Protein AF-A0A1X6MWU6-F1 (afdb_monomer_lite)

Sequence (75 aa):
RLVLPKDDFGLSNMMAIIELKASQQQKAAPPPQDPVDELLFGKQIDLNSLHPQVRDIYASTFKQLNEMDEVCQSQ

Secondary structure (DSSP, 8-state):
-----SS-TTHHHHHHHHHHHHHHT-PPPPPPPPHHHHHHH-S---GGGS-HHHHHHHHHHHHHHHHHHHHHHT-

Radius of gyration: 22.02 Å; chains: 1; bounding box: 46×28×61 Å

Structure (mmCIF, N/CA/C/O backbone):
data_AF-A0A1X6MWU6-F1
#
_entry.id   AF-A0A1X6MWU6-F1
#
loop_
_atom_site.group_PDB
_atom_site.id
_atom_site.type_symbol
_atom_site.label_atom_id
_atom_site.label_alt_id
_atom_site.label_comp_id
_atom_site.label_asym_id
_atom_site.label_entity_id
_atom_site.label_seq_id
_atom_site.pdbx_PDB_ins_code
_atom_site.Cartn_x
_atom_site.Cartn_y
_atom_site.Cartn_z
_atom_site.occupancy
_atom_site.B_iso_or_equiv
_atom_site.auth_seq_id
_atom_site.auth_comp_id
_atom_site.auth_asym_id
_atom_site.auth_atom_id
_atom_site.pdbx_PDB_model_num
ATOM 1 N N . ARG A 1 1 ? 26.042 -10.620 -19.277 1.00 47.19 1 ARG A N 1
ATOM 2 C CA . ARG A 1 1 ? 26.324 -9.308 -19.909 1.00 47.19 1 ARG A CA 1
ATOM 3 C C . ARG A 1 1 ? 25.123 -8.990 -20.790 1.00 47.19 1 ARG A C 1
ATOM 5 O O . ARG A 1 1 ? 24.877 -9.760 -21.706 1.00 47.19 1 ARG A O 1
ATOM 12 N N . LEU A 1 2 ? 24.323 -7.980 -20.443 1.00 57.84 2 LEU A N 1
ATOM 13 C CA . LEU A 1 2 ? 23.164 -7.580 -21.245 1.00 57.84 2 LEU A CA 1
ATOM 14 C C . LEU A 1 2 ? 23.705 -6.895 -22.510 1.00 57.84 2 LEU A C 1
ATOM 16 O O . LEU A 1 2 ? 24.443 -5.919 -22.396 1.00 57.84 2 LEU A O 1
ATOM 20 N N . VAL A 1 3 ? 23.442 -7.457 -23.687 1.00 65.19 3 VAL A N 1
ATOM 21 C CA . VAL A 1 3 ? 23.869 -6.889 -24.972 1.00 65.19 3 VAL A CA 1
ATOM 22 C C . VAL A 1 3 ? 22.601 -6.435 -25.678 1.00 65.19 3 VAL A C 1
ATOM 24 O O . VAL A 1 3 ? 21.856 -7.278 -26.167 1.00 65.19 3 VAL A O 1
ATOM 27 N N . LEU A 1 4 ? 22.337 -5.124 -25.680 1.00 59.84 4 LEU A N 1
ATOM 28 C CA . LEU A 1 4 ? 21.312 -4.542 -26.545 1.00 59.84 4 LEU A CA 1
ATOM 29 C C . LEU A 1 4 ? 21.895 -4.417 -27.961 1.00 59.84 4 LEU A C 1
ATOM 31 O O . LEU A 1 4 ? 22.921 -3.749 -28.133 1.00 59.84 4 LEU A O 1
ATOM 35 N N . PRO A 1 5 ? 21.302 -5.069 -28.973 1.00 66.50 5 PRO A N 1
ATOM 36 C CA . PRO A 1 5 ? 21.648 -4.826 -30.368 1.00 66.50 5 PRO A CA 1
ATOM 37 C C . PRO A 1 5 ? 21.301 -3.378 -30.752 1.00 66.50 5 PRO A C 1
ATOM 39 O O . PRO A 1 5 ? 20.443 -2.766 -30.132 1.00 66.50 5 PRO A O 1
ATOM 42 N N . LYS A 1 6 ? 21.963 -2.823 -31.775 1.00 62.97 6 LYS A N 1
ATOM 43 C CA . LYS A 1 6 ? 21.807 -1.413 -32.202 1.00 62.97 6 LYS A CA 1
ATOM 44 C C . LYS A 1 6 ? 20.399 -1.023 -32.670 1.00 62.97 6 LYS A C 1
ATOM 46 O O . LYS A 1 6 ? 20.155 0.158 -32.883 1.00 62.97 6 LYS A O 1
ATOM 51 N N . ASP A 1 7 ? 19.542 -2.005 -32.909 1.00 66.31 7 ASP A N 1
ATOM 52 C CA . ASP A 1 7 ? 18.165 -1.794 -33.322 1.00 66.31 7 ASP A CA 1
ATOM 53 C C . ASP A 1 7 ? 17.284 -2.010 -32.092 1.00 66.31 7 ASP A C 1
ATOM 55 O O . ASP A 1 7 ? 17.353 -3.067 -31.463 1.00 66.31 7 ASP A O 1
ATOM 59 N N . ASP A 1 8 ? 16.494 -1.006 -31.714 1.00 67.31 8 ASP A N 1
ATOM 60 C CA . ASP A 1 8 ? 15.785 -0.994 -30.431 1.00 67.31 8 ASP A CA 1
ATOM 61 C C . ASP A 1 8 ? 14.630 -2.012 -30.378 1.00 67.31 8 ASP A C 1
ATOM 63 O O . ASP A 1 8 ? 13.926 -2.054 -29.381 1.00 67.31 8 ASP A O 1
ATOM 67 N N . PHE A 1 9 ? 14.381 -2.826 -31.418 1.00 73.62 9 PHE A N 1
ATOM 68 C CA . PHE A 1 9 ? 13.291 -3.825 -31.496 1.00 73.62 9 PHE A CA 1
ATOM 69 C C . PHE A 1 9 ? 11.914 -3.301 -31.038 1.00 73.62 9 PHE A C 1
ATOM 71 O O . PHE A 1 9 ? 11.082 -4.045 -30.519 1.00 73.62 9 PHE A O 1
ATOM 78 N N . GLY A 1 10 ? 11.660 -1.999 -31.195 1.00 80.50 10 GLY A N 1
ATOM 79 C CA . GLY A 1 10 ? 10.438 -1.367 -30.698 1.00 80.50 10 GLY A CA 1
ATOM 80 C C . GLY A 1 10 ? 10.352 -1.235 -29.170 1.00 80.50 10 GLY A C 1
ATOM 81 O O . GLY A 1 10 ? 9.285 -0.896 -28.664 1.00 80.50 10 GLY A O 1
ATOM 82 N N . LEU A 1 11 ? 11.445 -1.439 -28.428 1.00 84.19 11 LEU A N 1
ATOM 83 C CA . LEU A 1 11 ? 11.553 -1.183 -26.989 1.00 84.19 11 LEU A CA 1
ATOM 84 C C . LEU A 1 11 ? 11.187 0.261 -26.660 1.00 84.19 11 LEU A C 1
ATOM 86 O O . LEU A 1 11 ? 10.433 0.484 -25.725 1.00 84.19 11 LEU A O 1
ATOM 90 N N . SER A 1 12 ? 11.626 1.227 -27.467 1.00 84.06 12 SER A N 1
ATOM 91 C CA . SER A 1 12 ? 11.268 2.642 -27.298 1.00 84.06 12 SER A CA 1
ATOM 92 C C . SER A 1 1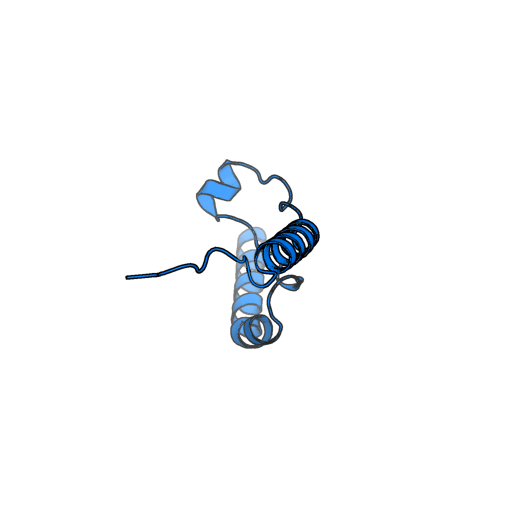2 ? 9.750 2.861 -27.375 1.00 84.06 12 SER A C 1
ATOM 94 O O . SER A 1 12 ? 9.178 3.577 -26.557 1.00 84.06 12 SER A O 1
ATOM 96 N N . ASN A 1 13 ? 9.066 2.164 -28.290 1.00 86.19 13 ASN A N 1
ATOM 97 C CA . ASN A 1 13 ? 7.604 2.182 -28.381 1.00 86.19 13 ASN A CA 1
ATOM 98 C C . ASN A 1 13 ? 6.946 1.459 -27.192 1.00 86.19 13 ASN A C 1
ATOM 100 O O . ASN A 1 13 ? 5.959 1.935 -26.639 1.00 86.19 13 ASN A O 1
ATOM 104 N N . MET A 1 14 ? 7.505 0.327 -26.757 1.00 87.00 14 MET A N 1
ATOM 105 C CA . MET A 1 14 ? 7.016 -0.404 -25.587 1.00 87.00 14 MET A CA 1
ATOM 106 C C . MET A 1 14 ? 7.141 0.429 -24.303 1.00 87.00 14 MET A C 1
ATOM 108 O O . MET A 1 14 ? 6.187 0.495 -23.531 1.00 87.00 14 MET A O 1
ATOM 112 N N . MET A 1 15 ? 8.272 1.106 -24.104 1.00 87.56 15 MET A N 1
ATOM 113 C CA . MET A 1 15 ? 8.511 2.004 -22.974 1.00 87.56 15 MET A CA 1
ATOM 114 C C . MET A 1 15 ? 7.538 3.184 -22.987 1.00 87.56 15 MET A C 1
ATOM 116 O O . MET A 1 15 ? 6.903 3.439 -21.968 1.00 87.56 15 MET A O 1
ATOM 120 N N . ALA A 1 16 ? 7.310 3.814 -24.145 1.00 87.50 16 ALA A N 1
ATOM 121 C CA . ALA A 1 16 ? 6.316 4.880 -24.278 1.00 87.50 16 ALA A CA 1
ATOM 122 C C . ALA A 1 16 ? 4.894 4.413 -23.899 1.00 87.50 16 ALA A C 1
ATOM 124 O O . ALA A 1 16 ? 4.153 5.132 -23.229 1.00 87.50 16 ALA A O 1
ATOM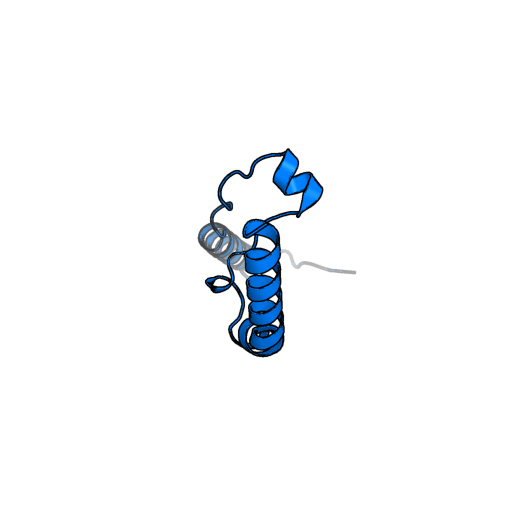 125 N N . ILE A 1 17 ? 4.510 3.185 -24.269 1.00 89.50 17 ILE A N 1
ATOM 126 C CA . ILE A 1 17 ? 3.217 2.598 -23.879 1.00 89.50 17 ILE A CA 1
ATOM 127 C C . ILE A 1 17 ? 3.154 2.339 -22.367 1.00 89.50 17 ILE A C 1
ATOM 129 O O . ILE A 1 17 ? 2.108 2.570 -21.754 1.00 89.50 17 ILE A O 1
ATOM 133 N N . ILE A 1 18 ? 4.239 1.846 -21.763 1.00 89.06 18 ILE A N 1
ATOM 134 C CA . ILE A 1 18 ? 4.319 1.600 -20.315 1.00 89.06 18 ILE A CA 1
ATOM 135 C C . ILE A 1 18 ? 4.169 2.917 -19.550 1.00 89.06 18 ILE A C 1
ATOM 137 O O . ILE A 1 18 ? 3.346 2.989 -18.642 1.00 89.06 18 ILE A O 1
ATOM 141 N N . GLU A 1 19 ? 4.895 3.963 -19.941 1.00 87.50 19 GLU A N 1
ATOM 142 C CA . GLU A 1 19 ? 4.830 5.289 -19.316 1.00 87.50 19 GLU A CA 1
ATOM 143 C C . GLU A 1 19 ? 3.437 5.922 -19.452 1.00 87.50 19 GLU A C 1
ATOM 145 O O . GLU A 1 19 ? 2.878 6.441 -18.480 1.00 87.50 19 GLU A O 1
ATOM 150 N N . LEU A 1 20 ? 2.823 5.814 -20.635 1.00 88.62 20 LEU A N 1
ATOM 151 C CA . LEU A 1 20 ? 1.463 6.295 -20.875 1.00 88.62 20 LEU A CA 1
ATOM 152 C C . LEU A 1 20 ? 0.446 5.571 -19.978 1.00 88.62 20 LEU A C 1
ATOM 154 O O . LEU A 1 20 ? -0.414 6.202 -19.370 1.00 88.62 20 LEU A O 1
ATOM 158 N N . LYS A 1 21 ? 0.544 4.245 -19.855 1.00 87.38 21 LYS A N 1
ATOM 159 C CA . LYS A 1 21 ? -0.365 3.474 -18.995 1.00 87.38 21 LYS A CA 1
ATOM 160 C C . LYS A 1 21 ? -0.116 3.735 -17.511 1.00 87.38 21 LYS A C 1
ATOM 162 O O . LYS A 1 21 ? -1.075 3.872 -16.759 1.00 87.38 21 LYS A O 1
ATOM 167 N N . ALA A 1 22 ? 1.143 3.838 -17.093 1.00 84.25 22 ALA A N 1
ATOM 168 C CA . ALA A 1 22 ? 1.507 4.113 -15.707 1.00 84.25 22 ALA A CA 1
ATOM 169 C C . ALA A 1 22 ? 1.036 5.503 -15.255 1.00 84.25 22 ALA A C 1
ATOM 171 O O . ALA A 1 22 ? 0.523 5.638 -14.147 1.00 84.25 22 ALA A O 1
ATOM 172 N N . SER A 1 23 ? 1.146 6.519 -16.117 1.00 81.12 23 SER A N 1
ATOM 173 C CA . SER A 1 23 ? 0.637 7.868 -15.824 1.00 81.12 23 SER A CA 1
ATOM 174 C C . SER A 1 23 ? -0.891 7.908 -15.713 1.00 81.12 23 SER A C 1
ATOM 176 O O . SER A 1 23 ? -1.419 8.591 -14.842 1.00 81.12 23 SER A O 1
ATOM 178 N N . GLN A 1 24 ? -1.611 7.120 -16.518 1.00 80.19 24 GLN A N 1
ATOM 179 C CA . GLN A 1 24 ? -3.074 6.991 -16.426 1.00 80.19 24 GLN A CA 1
ATOM 180 C C . GLN A 1 24 ? -3.545 6.189 -15.204 1.00 80.19 24 GLN A C 1
ATOM 182 O O . GLN A 1 24 ? -4.660 6.387 -14.728 1.00 80.19 24 GLN A O 1
ATOM 187 N N . GLN A 1 25 ? -2.718 5.269 -14.702 1.00 70.25 25 GLN A N 1
ATOM 188 C CA . GLN A 1 25 ? -3.030 4.411 -13.556 1.00 70.25 25 GLN A CA 1
ATOM 189 C C . GLN A 1 25 ? -2.577 4.985 -12.212 1.00 70.25 25 GLN A C 1
ATOM 191 O O . GLN A 1 25 ? -2.697 4.295 -11.195 1.00 70.25 25 GLN A O 1
ATOM 196 N N . GLN A 1 26 ? -2.065 6.220 -12.167 1.00 67.06 26 GLN A N 1
ATOM 197 C CA . GLN A 1 26 ? -1.764 6.866 -10.895 1.00 67.06 26 GLN A CA 1
ATOM 198 C C . GLN A 1 26 ? -3.052 6.974 -10.079 1.00 67.06 26 GLN A C 1
ATOM 200 O O . GLN A 1 26 ? -3.927 7.796 -10.353 1.00 67.06 26 GLN A O 1
ATOM 205 N N . LYS A 1 27 ? -3.175 6.102 -9.069 1.00 66.62 27 LYS A N 1
ATOM 206 C CA . LYS A 1 27 ? -4.209 6.220 -8.045 1.00 66.62 27 LYS A CA 1
ATOM 207 C C . LYS A 1 27 ? -4.127 7.636 -7.492 1.00 66.62 27 LYS A C 1
ATOM 209 O O . LYS A 1 27 ? -3.041 8.079 -7.113 1.00 66.62 27 LYS A O 1
ATOM 214 N N . ALA A 1 28 ? -5.270 8.321 -7.476 1.00 69.38 28 ALA A N 1
ATOM 215 C CA . ALA A 1 28 ? -5.380 9.651 -6.903 1.00 69.38 28 ALA A CA 1
ATOM 216 C C . ALA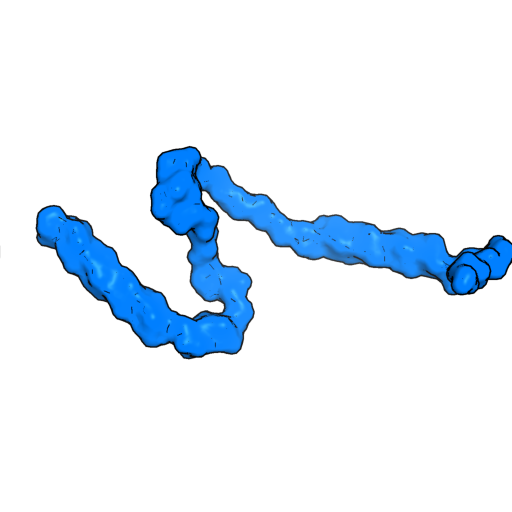 A 1 28 ? -4.712 9.662 -5.524 1.00 69.38 28 ALA A C 1
ATOM 218 O O . ALA A 1 28 ? -4.892 8.726 -4.735 1.00 69.38 28 ALA A O 1
ATOM 219 N N . ALA A 1 29 ? -3.907 10.695 -5.266 1.00 67.69 29 ALA A N 1
ATOM 220 C CA . ALA A 1 29 ? -3.330 10.883 -3.949 1.00 67.69 29 ALA A CA 1
ATOM 221 C C . ALA A 1 29 ? -4.479 10.887 -2.923 1.00 67.69 29 ALA A C 1
ATOM 223 O O . ALA A 1 29 ? -5.485 11.567 -3.146 1.00 67.69 29 ALA A O 1
ATOM 224 N N . PRO A 1 30 ? -4.375 10.092 -1.847 1.00 68.00 30 PRO A N 1
ATOM 225 C CA . PRO A 1 30 ? -5.403 10.065 -0.822 1.00 68.00 30 PRO A CA 1
ATOM 226 C C . PRO A 1 30 ? -5.539 11.455 -0.191 1.00 68.00 30 PRO A C 1
ATOM 228 O O . PRO A 1 30 ? -4.578 12.233 -0.223 1.00 68.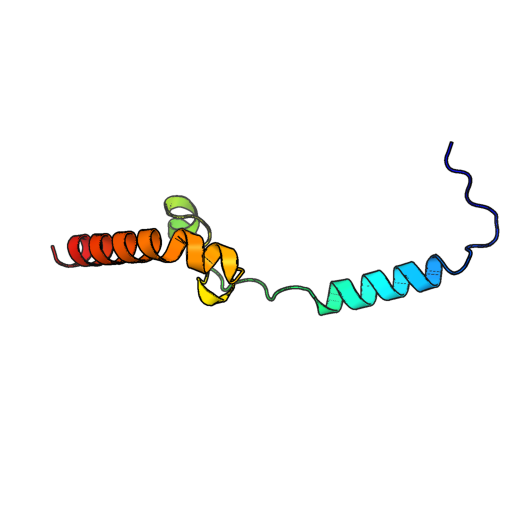00 30 PRO A O 1
ATOM 231 N N . PRO A 1 31 ? -6.725 11.781 0.347 1.00 76.44 31 PRO A N 1
ATOM 232 C CA . PRO A 1 31 ? -6.981 13.089 0.929 1.00 76.44 31 PRO A CA 1
ATOM 233 C C . PRO A 1 31 ? -5.944 13.409 2.019 1.00 76.44 31 PRO A C 1
ATOM 235 O O . PRO A 1 31 ? -5.502 12.492 2.718 1.00 76.44 31 PRO A O 1
ATOM 238 N N . PRO A 1 32 ? -5.534 14.683 2.156 1.00 73.00 32 PRO A N 1
ATOM 239 C CA . PRO A 1 32 ? -4.606 15.089 3.203 1.00 73.00 32 PRO A CA 1
ATOM 240 C C . PRO A 1 32 ? -5.198 14.755 4.579 1.00 73.00 32 PRO A C 1
ATOM 242 O O . PRO A 1 32 ? -6.346 15.099 4.859 1.00 73.00 32 PRO A O 1
ATOM 245 N N . GLN A 1 33 ? -4.419 14.053 5.401 1.00 75.19 33 GLN A N 1
ATOM 246 C CA . GLN A 1 33 ? -4.774 13.680 6.772 1.00 75.19 33 GLN A CA 1
ATOM 247 C C . GLN A 1 33 ? -4.145 14.647 7.769 1.00 75.19 33 GLN A C 1
ATOM 249 O O . GLN A 1 33 ? -3.165 15.325 7.450 1.00 75.19 33 GLN A O 1
ATOM 254 N N . ASP A 1 34 ? -4.728 14.725 8.966 1.00 85.50 34 ASP A N 1
ATOM 255 C CA . ASP A 1 34 ? -4.115 15.457 10.066 1.00 85.50 34 ASP A CA 1
ATOM 256 C C . ASP A 1 34 ? -2.768 14.796 10.429 1.00 85.50 34 ASP A C 1
ATOM 258 O O . ASP A 1 34 ? -2.698 13.566 10.534 1.00 85.50 34 ASP A O 1
ATOM 262 N N . PRO A 1 35 ? -1.683 15.570 10.604 1.00 82.75 35 PRO A N 1
ATOM 263 C CA . PRO A 1 35 ? -0.362 15.018 10.897 1.00 82.75 35 PRO A CA 1
ATOM 264 C C . PRO A 1 35 ? -0.302 14.234 12.216 1.00 82.75 35 PRO A C 1
ATOM 266 O O . PRO A 1 35 ? 0.541 13.348 12.358 1.00 82.75 35 PRO A O 1
ATOM 269 N N . VAL A 1 36 ? -1.163 14.546 13.188 1.00 85.88 36 VAL A N 1
ATOM 270 C CA . VAL A 1 36 ? -1.250 13.798 14.448 1.00 85.88 36 VAL A CA 1
ATOM 271 C C . VAL A 1 36 ? -1.923 12.451 14.213 1.00 85.88 36 VAL A C 1
ATOM 273 O O . VAL A 1 36 ? -1.418 11.432 14.685 1.00 85.88 36 VAL A O 1
ATOM 276 N N . ASP A 1 37 ? -3.005 12.422 13.437 1.00 81.62 37 ASP A N 1
ATOM 277 C CA . ASP A 1 37 ? -3.705 11.179 13.107 1.00 81.62 37 ASP A CA 1
ATOM 278 C C . ASP A 1 37 ? -2.823 10.238 12.276 1.00 81.62 37 ASP A C 1
ATOM 280 O O . ASP A 1 37 ? -2.784 9.035 12.539 1.00 81.62 37 ASP A O 1
ATOM 284 N N . GLU A 1 38 ? -2.045 10.779 11.333 1.00 83.50 38 GLU A N 1
ATOM 285 C CA . GLU A 1 38 ? -1.061 9.996 10.577 1.00 83.50 38 GLU A CA 1
ATOM 286 C C . GLU A 1 38 ? 0.027 9.412 11.493 1.00 83.50 38 GLU A C 1
ATOM 288 O O . GLU A 1 38 ? 0.454 8.274 11.300 1.00 83.50 38 GLU A O 1
ATOM 293 N N . LEU A 1 39 ? 0.461 10.148 12.520 1.00 84.12 39 LEU A N 1
ATOM 294 C CA . LEU A 1 39 ? 1.473 9.665 13.459 1.00 84.12 39 LEU A CA 1
ATOM 295 C C . LEU A 1 39 ? 0.934 8.579 14.405 1.00 84.12 39 LEU A C 1
ATOM 297 O O . LEU A 1 39 ? 1.660 7.638 14.727 1.00 84.12 39 LEU A O 1
ATOM 301 N N . LEU A 1 40 ? -0.308 8.718 14.872 1.00 83.44 40 LEU A N 1
ATOM 302 C CA . LEU A 1 40 ? -0.906 7.822 15.867 1.00 83.44 40 LEU A CA 1
ATOM 303 C C . LEU A 1 40 ? -1.505 6.556 15.250 1.00 83.44 40 LEU A C 1
ATOM 305 O O . LEU A 1 40 ? -1.369 5.473 15.819 1.00 83.44 40 LEU A O 1
ATOM 309 N N . PHE A 1 41 ? -2.155 6.685 14.094 1.00 82.81 41 PHE A N 1
ATOM 310 C CA . PHE A 1 41 ? -2.929 5.610 13.467 1.00 82.81 41 PHE A CA 1
ATOM 311 C C . PHE A 1 41 ? -2.383 5.201 12.098 1.00 82.81 41 PHE A C 1
ATOM 313 O O . PHE A 1 41 ? -2.751 4.150 11.569 1.00 82.81 41 PHE A O 1
ATOM 320 N N . GLY A 1 42 ? -1.480 5.999 11.528 1.00 80.94 42 GLY A N 1
ATOM 321 C CA . GLY A 1 42 ? -0.999 5.798 10.174 1.00 80.94 42 GLY A CA 1
ATOM 322 C C . GLY A 1 42 ? -2.010 6.259 9.132 1.00 80.94 42 GLY A C 1
ATOM 323 O O . GLY A 1 42 ? -3.001 6.938 9.397 1.00 80.94 42 GLY A O 1
ATOM 324 N N . LYS A 1 43 ? -1.743 5.864 7.892 1.00 78.94 43 LYS A N 1
ATOM 325 C CA . LYS A 1 43 ? -2.552 6.259 6.747 1.00 78.94 43 LYS A CA 1
ATOM 326 C C . LYS A 1 43 ? -3.901 5.553 6.777 1.00 78.94 43 LYS A C 1
ATOM 328 O O . LYS A 1 43 ? -3.939 4.332 6.626 1.00 78.94 43 LYS A O 1
ATOM 333 N N . GLN A 1 44 ? -5.004 6.292 6.914 1.00 72.81 44 GLN A N 1
ATOM 334 C CA . GLN A 1 44 ? -6.321 5.643 6.857 1.00 72.81 44 GLN A CA 1
ATOM 335 C C . GLN A 1 44 ? -6.575 5.048 5.470 1.00 72.81 44 GLN A C 1
ATOM 337 O O . GLN A 1 44 ? -6.317 5.672 4.436 1.00 72.81 44 GLN A O 1
ATOM 342 N N . ILE A 1 45 ? -7.077 3.817 5.469 1.00 73.62 45 ILE A N 1
ATOM 343 C CA . ILE A 1 45 ? -7.321 3.028 4.267 1.00 73.62 45 ILE A CA 1
ATOM 344 C C . ILE A 1 45 ? -8.830 2.913 4.077 1.00 73.62 45 ILE A C 1
ATOM 346 O O . ILE A 1 45 ? -9.533 2.435 4.963 1.00 73.62 45 ILE A O 1
ATOM 350 N N . ASP A 1 46 ? -9.329 3.301 2.903 1.00 76.25 46 ASP A N 1
ATOM 351 C CA . ASP A 1 46 ? -10.716 3.021 2.531 1.00 76.25 46 ASP A CA 1
ATOM 352 C C . ASP A 1 46 ? -10.880 1.522 2.247 1.00 76.25 46 ASP A C 1
ATOM 354 O O . ASP A 1 46 ? -10.256 0.973 1.330 1.00 76.25 46 ASP A O 1
ATOM 358 N N . LEU A 1 47 ? -11.747 0.861 3.014 1.00 73.81 47 LEU A N 1
ATOM 359 C CA . LEU A 1 47 ? -12.043 -0.569 2.898 1.00 73.81 47 LEU A CA 1
ATOM 360 C C . LEU A 1 47 ? -12.632 -0.944 1.529 1.00 73.81 47 LEU A C 1
ATOM 362 O O . LEU A 1 47 ? -12.488 -2.086 1.088 1.00 73.81 47 LEU A O 1
ATOM 366 N N . ASN A 1 48 ? -13.252 0.007 0.824 1.00 75.62 48 ASN A N 1
ATOM 367 C CA . ASN A 1 48 ? -13.782 -0.207 -0.526 1.00 75.62 48 ASN A CA 1
ATOM 368 C C . ASN A 1 48 ? -12.692 -0.190 -1.602 1.00 75.62 48 ASN A C 1
ATOM 370 O O . ASN A 1 48 ? -12.883 -0.744 -2.684 1.00 75.62 48 ASN A O 1
ATOM 374 N N . SER A 1 49 ? -11.537 0.408 -1.298 1.00 77.88 49 SER A N 1
ATOM 375 C CA . SER A 1 49 ? -10.373 0.443 -2.187 1.00 77.88 49 SER A CA 1
ATOM 376 C C . SER A 1 49 ? -9.516 -0.831 -2.118 1.00 77.88 49 SER A C 1
ATOM 378 O O . SER A 1 49 ? -8.600 -1.013 -2.932 1.00 77.88 49 SER A O 1
ATOM 380 N N . LEU A 1 50 ? -9.804 -1.710 -1.149 1.00 80.75 50 LEU A N 1
ATOM 381 C CA . LEU A 1 50 ? -9.121 -2.985 -0.956 1.00 80.75 50 LEU A CA 1
ATOM 382 C C . LEU A 1 50 ? -9.568 -4.031 -1.983 1.00 80.75 50 LEU A C 1
ATOM 384 O O . LEU A 1 50 ? -10.693 -4.027 -2.482 1.00 80.75 50 LEU A O 1
ATOM 388 N N . HIS A 1 51 ? -8.673 -4.975 -2.276 1.00 83.19 51 HIS A N 1
ATOM 389 C CA . HIS A 1 51 ? -8.996 -6.099 -3.148 1.00 83.19 51 HIS A CA 1
ATOM 390 C C . HIS A 1 51 ? -10.108 -6.963 -2.518 1.00 83.19 51 HIS A C 1
ATOM 392 O O . HIS A 1 51 ? -10.011 -7.259 -1.323 1.00 83.19 51 HIS A O 1
ATOM 398 N N . PRO A 1 52 ? -11.111 -7.437 -3.289 1.00 84.31 52 PRO A N 1
ATOM 399 C CA . PRO A 1 52 ? -12.259 -8.173 -2.751 1.00 84.31 52 PRO A CA 1
ATOM 400 C C . PRO A 1 52 ? -11.872 -9.339 -1.837 1.00 84.31 52 PRO A C 1
ATOM 402 O O . PRO A 1 52 ? -12.404 -9.467 -0.745 1.00 84.31 52 PRO A O 1
ATOM 405 N N . GLN A 1 53 ? -10.856 -10.116 -2.222 1.00 85.75 53 GLN A N 1
ATOM 406 C CA . GLN A 1 53 ? -10.384 -11.244 -1.410 1.00 85.75 53 GLN A CA 1
ATOM 407 C C . GLN A 1 53 ? -9.824 -10.821 -0.046 1.00 85.75 53 GLN A C 1
ATOM 409 O O . GLN A 1 53 ? -10.035 -11.510 0.943 1.00 85.75 53 GLN A O 1
ATOM 414 N N . VAL A 1 54 ? -9.114 -9.693 0.024 1.00 83.19 54 VAL A N 1
ATOM 415 C CA . VAL A 1 54 ? -8.565 -9.187 1.292 1.00 83.19 54 VAL A CA 1
ATOM 416 C C . VAL A 1 54 ? -9.702 -8.687 2.175 1.00 83.19 54 VAL A C 1
ATOM 418 O O . VAL A 1 54 ? -9.733 -8.978 3.367 1.00 83.19 54 VAL A O 1
ATOM 421 N N . ARG A 1 55 ? -10.671 -7.986 1.580 1.00 83.69 55 ARG A N 1
ATOM 422 C CA . ARG A 1 55 ? -11.863 -7.524 2.289 1.00 83.69 55 ARG A CA 1
ATOM 423 C C . ARG A 1 55 ? -12.644 -8.688 2.897 1.00 83.69 55 ARG A C 1
ATOM 425 O O . ARG A 1 55 ? -13.041 -8.588 4.050 1.00 83.69 55 ARG A O 1
ATOM 432 N N . ASP A 1 56 ? -12.808 -9.785 2.164 1.00 85.50 56 ASP A N 1
ATOM 433 C CA . ASP A 1 56 ? -13.555 -10.953 2.637 1.00 85.50 56 ASP A CA 1
ATOM 434 C C . ASP A 1 56 ? -12.821 -11.688 3.773 1.00 85.50 56 ASP A C 1
ATOM 436 O O . ASP A 1 56 ? -13.447 -12.078 4.757 1.00 85.50 56 ASP A O 1
ATOM 440 N N . ILE A 1 57 ? -11.489 -11.821 3.686 1.00 90.44 57 ILE A N 1
ATOM 441 C CA . ILE A 1 57 ? -10.662 -12.451 4.734 1.00 90.44 57 ILE A CA 1
ATOM 442 C C . ILE A 1 57 ? -10.740 -11.670 6.052 1.00 90.44 57 ILE A C 1
ATOM 444 O O . ILE A 1 57 ? -10.853 -12.269 7.120 1.00 90.44 57 ILE A O 1
ATOM 448 N N . TYR A 1 58 ? -10.687 -10.339 5.982 1.00 85.06 58 TYR A N 1
ATOM 449 C CA . TYR A 1 58 ? -10.633 -9.469 7.160 1.00 85.06 58 TYR A CA 1
ATOM 450 C C . TYR A 1 58 ? -11.999 -8.888 7.568 1.00 85.06 58 TYR A C 1
ATOM 452 O O . TYR A 1 58 ? -12.078 -8.099 8.512 1.00 85.06 58 TYR A O 1
ATOM 460 N N . ALA A 1 59 ? -13.095 -9.286 6.915 1.00 84.56 59 ALA A N 1
ATOM 461 C CA . ALA A 1 59 ? -14.435 -8.754 7.179 1.00 84.56 59 ALA A CA 1
ATOM 462 C C . ALA A 1 59 ? -14.856 -8.895 8.653 1.00 84.56 59 ALA A C 1
ATOM 464 O O . ALA A 1 59 ? -15.399 -7.961 9.243 1.00 84.56 59 ALA A O 1
ATOM 465 N N . SER A 1 60 ? -14.569 -10.048 9.267 1.00 87.00 60 SER A N 1
ATOM 466 C CA . SER A 1 60 ? -14.879 -10.306 10.678 1.00 87.00 60 SER A CA 1
ATOM 467 C C . SER A 1 60 ? -14.073 -9.411 11.620 1.00 87.00 60 SER A C 1
ATOM 469 O O . SER A 1 60 ? -14.628 -8.864 12.570 1.00 87.00 60 SER A O 1
ATOM 471 N N . THR A 1 61 ? -12.786 -9.214 11.332 1.00 85.75 61 THR A N 1
ATOM 472 C CA . THR A 1 61 ? -11.898 -8.375 12.143 1.00 85.75 61 THR A CA 1
ATOM 473 C C . THR A 1 61 ? -12.251 -6.895 12.046 1.00 85.75 61 THR A C 1
ATOM 475 O O . THR A 1 61 ? -12.234 -6.209 13.062 1.00 85.75 61 THR A O 1
ATOM 478 N N . PHE A 1 62 ? -12.642 -6.404 10.864 1.00 84.38 62 PHE A N 1
ATOM 479 C CA . PHE A 1 62 ? -13.098 -5.019 10.712 1.00 84.38 62 PHE A CA 1
ATOM 480 C C . PHE A 1 62 ? -14.382 -4.756 11.497 1.00 84.38 62 PHE A C 1
ATOM 482 O O . PHE A 1 62 ? -14.511 -3.708 12.124 1.00 84.38 62 PHE A O 1
ATOM 489 N N . LYS A 1 63 ? -15.306 -5.724 11.519 1.00 86.62 63 LYS A N 1
ATOM 490 C CA . LYS A 1 63 ? -16.539 -5.613 12.302 1.00 86.62 63 LYS A CA 1
ATOM 491 C C . LYS A 1 63 ? -16.253 -5.502 13.804 1.00 86.62 63 LYS A C 1
ATOM 493 O O . LYS A 1 63 ? -16.792 -4.620 14.458 1.00 86.62 63 LYS A O 1
ATOM 498 N N . GLN A 1 64 ? -15.374 -6.356 14.325 1.00 87.12 64 GLN A N 1
ATOM 499 C CA . GLN A 1 64 ? -14.981 -6.336 15.740 1.00 87.12 64 GLN A CA 1
ATOM 500 C C . GLN A 1 64 ? -14.271 -5.033 16.131 1.00 87.12 64 GLN A C 1
ATOM 502 O O . GLN A 1 64 ? -14.511 -4.500 17.210 1.00 87.12 64 GLN A O 1
ATOM 507 N N . LEU A 1 65 ? -13.416 -4.505 15.250 1.00 85.81 65 LEU A N 1
ATOM 508 C CA . LEU A 1 65 ? -12.763 -3.209 15.449 1.00 85.81 65 LEU A CA 1
ATOM 509 C C . LEU A 1 65 ? -13.777 -2.065 15.538 1.00 85.81 65 LEU A C 1
ATOM 511 O O . LEU A 1 65 ? -13.650 -1.225 16.422 1.00 85.81 65 LEU A O 1
ATOM 515 N N . ASN A 1 66 ? -14.794 -2.067 14.672 1.00 84.69 66 ASN A N 1
ATOM 516 C CA . ASN A 1 66 ? -15.848 -1.055 14.690 1.00 84.69 66 ASN A CA 1
ATOM 517 C C . ASN A 1 66 ? -16.690 -1.123 15.974 1.00 84.69 66 ASN A C 1
ATOM 519 O O . ASN A 1 66 ? -16.945 -0.102 16.598 1.00 84.69 66 ASN A O 1
ATOM 523 N N . GLU A 1 67 ? -17.066 -2.329 16.410 1.00 88.31 67 GLU A N 1
ATOM 524 C CA . GLU A 1 67 ? -17.794 -2.528 17.674 1.00 88.31 67 GLU A CA 1
ATOM 525 C C . GLU A 1 67 ? -16.985 -2.022 18.885 1.00 88.31 67 GL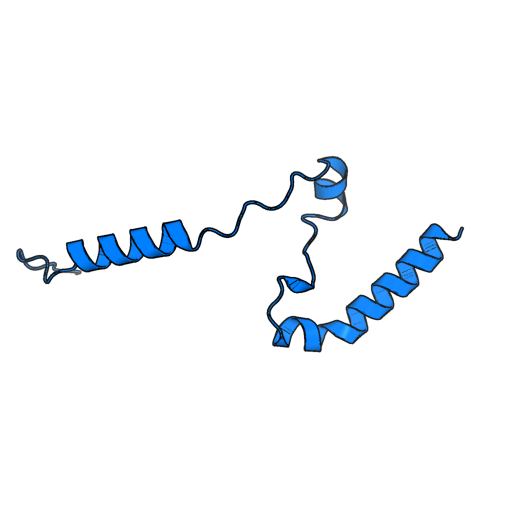U A C 1
ATOM 527 O O . GLU A 1 67 ? -17.541 -1.434 19.810 1.00 88.31 67 GLU A O 1
ATOM 532 N N . MET A 1 68 ? -15.663 -2.215 18.884 1.00 85.38 68 MET A N 1
ATOM 533 C CA . MET A 1 68 ? -14.789 -1.739 19.961 1.00 85.38 68 MET A CA 1
ATOM 534 C C . MET A 1 68 ? -14.628 -0.212 19.958 1.00 85.38 68 MET A C 1
ATOM 536 O O . MET A 1 68 ? -14.591 0.398 21.026 1.00 85.38 68 MET A O 1
ATOM 540 N N . ASP A 1 69 ? -14.549 0.401 18.777 1.00 83.94 69 ASP A N 1
ATOM 541 C CA . ASP A 1 69 ? -14.493 1.857 18.623 1.00 83.94 69 ASP A CA 1
ATOM 542 C C . ASP A 1 69 ? -15.782 2.526 19.130 1.00 83.94 69 ASP A C 1
ATOM 544 O O . ASP A 1 69 ? -15.721 3.460 19.929 1.00 83.94 69 ASP A O 1
ATOM 548 N N . GLU A 1 70 ? -16.951 1.977 18.783 1.00 86.31 70 GLU A N 1
ATOM 549 C CA . GLU A 1 70 ? -18.250 2.452 19.284 1.00 86.31 70 GLU A CA 1
ATOM 550 C C . GLU A 1 70 ? -18.322 2.428 20.819 1.00 86.31 70 GLU A C 1
ATOM 552 O O . GLU A 1 70 ? -18.780 3.387 21.444 1.00 86.31 70 GLU A O 1
ATOM 557 N N . VAL A 1 71 ? -17.813 1.362 21.447 1.00 87.38 71 VAL A N 1
ATOM 558 C CA . VAL A 1 71 ? -17.747 1.263 22.913 1.00 87.38 71 VAL A CA 1
ATOM 559 C C . VAL A 1 71 ? -16.825 2.335 23.499 1.00 87.38 71 VAL A C 1
ATOM 561 O O . VAL A 1 71 ? -17.206 2.987 24.472 1.00 87.38 71 VAL A O 1
ATOM 564 N N . CYS A 1 72 ? -15.648 2.556 22.909 1.00 76.31 72 CYS A N 1
ATOM 565 C CA . CYS A 1 72 ? -14.690 3.570 23.359 1.00 76.31 72 CYS A CA 1
ATOM 566 C C . CYS A 1 72 ? -15.205 5.010 23.211 1.00 76.31 72 CYS A C 1
ATOM 568 O O . CYS A 1 72 ? -14.851 5.852 24.029 1.00 76.31 72 CYS A O 1
ATOM 570 N N . GLN A 1 73 ? -16.034 5.297 22.205 1.00 73.81 73 GLN A N 1
ATOM 571 C CA . GLN A 1 73 ? -16.629 6.624 21.994 1.00 73.81 73 GLN A CA 1
ATOM 572 C C . GLN A 1 73 ? -17.873 6.877 22.858 1.00 73.81 73 GLN A C 1
ATOM 574 O O . GLN A 1 73 ? -18.263 8.025 23.062 1.00 73.81 73 GLN A O 1
ATOM 579 N N . SER A 1 74 ? 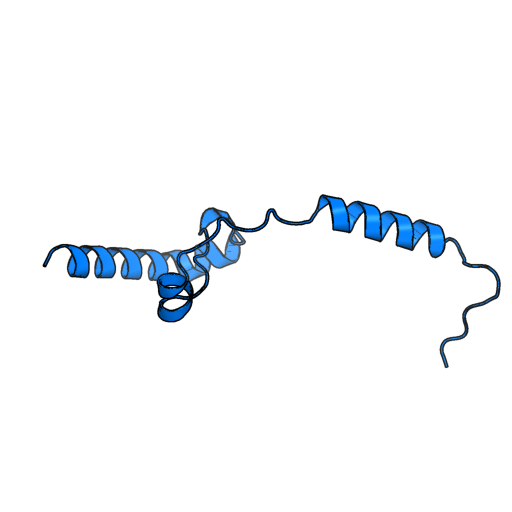-18.514 5.814 23.352 1.00 71.44 74 SER A N 1
ATOM 580 C CA . SER A 1 74 ? -19.725 5.891 24.181 1.00 71.44 74 SER A CA 1
ATOM 581 C C . SER A 1 74 ? -19.476 6.124 25.681 1.00 71.44 74 SER A C 1
ATOM 583 O O . SER A 1 74 ? -20.444 6.161 26.446 1.00 71.44 74 SER A O 1
ATOM 585 N N . GLN A 1 75 ? -18.216 6.288 26.104 1.00 52.38 75 GLN A N 1
ATOM 586 C CA . GLN A 1 75 ? -17.823 6.594 27.487 1.00 52.38 75 GLN A CA 1
ATOM 587 C C . GLN A 1 75 ? -17.230 7.992 27.651 1.00 52.38 75 GLN A C 1
ATOM 589 O O . GLN A 1 75 ? -16.491 8.440 26.750 1.00 52.38 75 GLN A O 1
#

Foldseek 3Di:
DDDDDPDNVCVVVVVVVVVVVVVVPPDPDPDDDDPVCCVPPNDDDDLVPDDPVVCVVCVVVVVVVVVVVVVVVVD

pLDDT: mean 78.9, std 9.26, range [47.19, 90.44]

Organism: NCBI:txid670580